Protein AF-A0A6M1DLM1-F1 (afdb_monomer)

Sequence (131 aa):
SYGNVASQSNSQQSSNPKEAALQGLQKMKALMDMGFVQGVLAPQERPDVAALRNLGFSGTDAQVIQQAAKHAMPLLVASCSASSMWVANAATVSPSADTADGRVHFTAANLNCKYHRSIEHPTTSRVLGAM

Nearest PDB structures (foldseek):
  1ynf-assembly1_F  TM=9.915E-01  e=1.809E-10  Escherichia coli
  1ynh-assembly2_C  TM=9.949E-01  e=2.624E-10  Escherichia coli
  1yni-assembly2_C  TM=9.944E-01  e=4.050E-10  Escherichia coli

Secondary structure (DSSP, 8-state):
-TT-HHHHHTTTPPP-HHHHHHHHHHHHHHHHHTT-----PPPPPSS-HHHHHHTT--SSHHHHHHHHHHH-HHHHHHHT--GGG-GGGTEEEE-GGGSTTS--EEEE---TTSHHHHTSHHHHHHHHHT-

Foldseek 3Di:
DPPPPVCVVCPPPDDDPVVVVVVVVVVQVVCVVVVDDDDDDDFDDPLPLVVLVVVPQDDDSVSSLVCCVVPPVVVNVLSGDSVVRPVVQQWDWDALVRDPVSDIDTGGHCVVVGSSCNVRHVVSVVRVVVD

Organism: Escherichia coli (NCBI:txid562)

Solvent-accessible surface area (backbone atoms only — not comparable to full-atom values): 7967 Å² total; per-residue (Å²): 92,95,93,41,64,70,52,57,78,52,56,93,58,89,79,57,72,68,58,56,52,50,56,52,51,51,54,52,49,54,42,42,76,72,70,46,91,79,87,85,81,80,80,74,82,64,63,35,57,68,63,44,38,77,73,70,42,62,83,53,70,69,47,27,52,50,50,28,54,76,76,37,44,72,58,42,56,34,36,48,52,73,63,72,72,55,54,87,60,45,44,52,76,44,55,28,93,80,36,98,85,58,47,73,44,78,47,58,35,56,48,70,95,39,70,55,44,37,68,42,27,71,57,49,43,54,55,64,76,73,109

Radius of gyration: 17.48 Å; Cα contacts (8 Å, |Δi|>4): 119; chains: 1; bounding box: 40×32×47 Å

St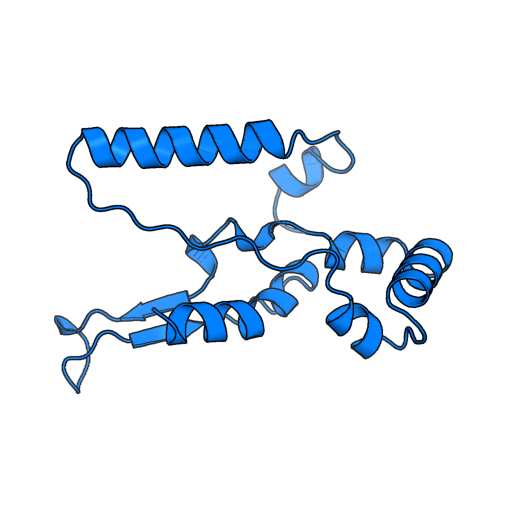ructure (mmCIF, N/CA/C/O backbone):
data_AF-A0A6M1DLM1-F1
#
_entry.id   AF-A0A6M1DLM1-F1
#
loop_
_atom_site.group_PDB
_atom_site.id
_atom_site.type_symbol
_atom_site.label_atom_id
_atom_site.label_alt_id
_atom_site.label_comp_id
_atom_site.label_asym_id
_atom_site.label_entity_id
_atom_site.label_seq_id
_atom_site.pdbx_PDB_ins_code
_atom_site.Cartn_x
_atom_site.Cartn_y
_atom_site.Cartn_z
_atom_site.occupancy
_atom_site.B_iso_or_equiv
_atom_site.auth_seq_id
_atom_site.auth_comp_id
_atom_site.auth_asym_id
_atom_site.auth_atom_id
_atom_site.pdbx_PDB_model_num
ATOM 1 N N . SER A 1 1 ? -2.577 8.255 -11.072 1.00 80.75 1 SER A N 1
ATOM 2 C CA . SER A 1 1 ? -3.945 7.700 -10.985 1.00 80.75 1 SER A CA 1
ATOM 3 C C . SER A 1 1 ? -4.945 8.586 -11.696 1.00 80.75 1 SER A C 1
ATOM 5 O O . SER A 1 1 ? -5.208 9.677 -11.211 1.00 80.75 1 SER A O 1
ATOM 7 N N . TYR A 1 2 ? -5.515 8.146 -12.823 1.00 85.06 2 TYR A N 1
ATOM 8 C CA . TYR A 1 2 ? -6.575 8.920 -13.487 1.00 85.06 2 TYR A CA 1
ATOM 9 C C . TYR A 1 2 ? -7.767 9.146 -12.543 1.00 85.06 2 TYR A C 1
ATOM 11 O O . TYR A 1 2 ? -8.193 8.193 -11.881 1.00 85.06 2 TYR A O 1
ATOM 19 N N . GLY A 1 3 ? -8.248 10.390 -12.463 1.00 91.31 3 GLY A N 1
ATOM 20 C CA . GLY A 1 3 ? -9.288 10.844 -11.527 1.00 91.31 3 GLY A CA 1
ATOM 21 C C . GLY A 1 3 ? -8.761 11.423 -10.205 1.00 91.31 3 GLY A C 1
ATOM 22 O O . GLY A 1 3 ? -9.518 12.052 -9.478 1.00 91.31 3 GLY A O 1
ATOM 23 N N . ASN A 1 4 ? -7.467 11.269 -9.897 1.00 92.38 4 ASN A N 1
ATOM 24 C CA . ASN A 1 4 ? -6.814 11.980 -8.795 1.00 92.38 4 ASN A CA 1
ATOM 25 C C . ASN A 1 4 ? -6.022 13.163 -9.372 1.00 92.38 4 ASN A C 1
ATOM 27 O O . ASN A 1 4 ? -4.926 12.971 -9.906 1.00 92.38 4 ASN A O 1
ATOM 31 N N . VAL A 1 5 ? -6.581 14.369 -9.241 1.00 93.50 5 VAL A N 1
ATOM 32 C CA . VAL A 1 5 ? -6.011 15.616 -9.778 1.00 93.50 5 VAL A CA 1
ATOM 33 C C . VAL A 1 5 ? -4.600 15.863 -9.243 1.00 93.50 5 VAL A C 1
ATOM 35 O O . VAL A 1 5 ? -3.700 16.122 -10.033 1.00 93.50 5 VAL A O 1
ATOM 38 N N . ALA A 1 6 ? -4.366 15.680 -7.938 1.00 92.00 6 ALA A N 1
ATOM 39 C CA . ALA A 1 6 ? -3.044 15.874 -7.339 1.00 92.00 6 ALA A CA 1
ATOM 40 C C . ALA A 1 6 ? -2.004 14.886 -7.893 1.00 92.00 6 ALA A C 1
ATOM 42 O O . ALA A 1 6 ? -0.859 15.254 -8.145 1.00 92.00 6 ALA A O 1
ATOM 43 N N . SER A 1 7 ? -2.394 13.630 -8.133 1.00 92.38 7 SER A N 1
ATOM 44 C CA . SER A 1 7 ? -1.510 12.643 -8.767 1.00 92.38 7 SER A CA 1
ATOM 45 C C . SER A 1 7 ? -1.171 13.008 -10.215 1.00 92.38 7 SER A C 1
ATOM 47 O O . SER A 1 7 ? -0.086 12.659 -10.675 1.00 92.38 7 SER A O 1
ATOM 49 N N . GLN A 1 8 ? -2.090 13.646 -10.941 1.00 91.62 8 GLN A N 1
ATOM 50 C CA . GLN A 1 8 ? -1.871 14.066 -12.326 1.00 91.62 8 GLN A CA 1
ATOM 51 C C . GLN A 1 8 ? -1.012 15.332 -12.395 1.00 91.62 8 GLN A C 1
ATOM 53 O O . GLN A 1 8 ? -0.048 15.362 -13.154 1.00 91.62 8 GLN A O 1
ATOM 58 N N . SER A 1 9 ? -1.309 16.338 -11.569 1.00 92.94 9 SER A N 1
ATOM 59 C CA . SER A 1 9 ? -0.597 17.622 -11.559 1.00 92.94 9 SER A CA 1
ATOM 60 C C . SER A 1 9 ? 0.848 17.510 -11.063 1.00 92.94 9 SER A C 1
ATOM 62 O O . SER A 1 9 ? 1.693 18.310 -11.449 1.00 92.94 9 SER A O 1
ATOM 64 N N . ASN A 1 10 ? 1.141 16.514 -10.222 1.00 94.31 10 ASN A N 1
ATOM 65 C CA . ASN A 1 10 ? 2.486 16.249 -9.703 1.00 94.31 10 ASN A CA 1
ATOM 66 C C . ASN A 1 10 ? 3.205 15.112 -10.448 1.00 94.31 10 ASN A C 1
ATOM 68 O O . ASN A 1 10 ? 4.193 14.569 -9.954 1.00 94.31 10 ASN A O 1
ATOM 72 N N . SER A 1 11 ? 2.710 14.712 -11.625 1.00 91.00 11 SER A N 1
ATOM 73 C CA . SER A 1 11 ? 3.352 13.662 -12.416 1.00 91.00 11 SER A CA 1
ATOM 74 C C . SER A 1 11 ? 4.794 14.044 -12.764 1.00 91.00 11 SER A C 1
ATOM 76 O O . SER A 1 11 ? 5.060 15.181 -13.139 1.00 91.00 11 SER A O 1
ATOM 78 N N . GLN A 1 12 ? 5.716 13.084 -12.634 1.00 91.06 12 GLN A N 1
ATOM 79 C CA . GLN A 1 12 ? 7.151 13.224 -12.933 1.00 91.06 12 GLN A CA 1
ATOM 80 C C . GLN A 1 12 ? 7.922 14.260 -12.097 1.00 91.06 12 GLN A C 1
ATOM 82 O O . GLN A 1 12 ? 9.114 14.450 -12.329 1.00 91.06 12 GLN A O 1
ATOM 87 N N . GLN A 1 13 ? 7.299 14.890 -11.099 1.00 95.62 13 GLN A N 1
ATOM 88 C CA . GLN A 1 13 ? 8.033 15.725 -10.152 1.00 95.62 13 GLN A CA 1
ATOM 89 C C . GL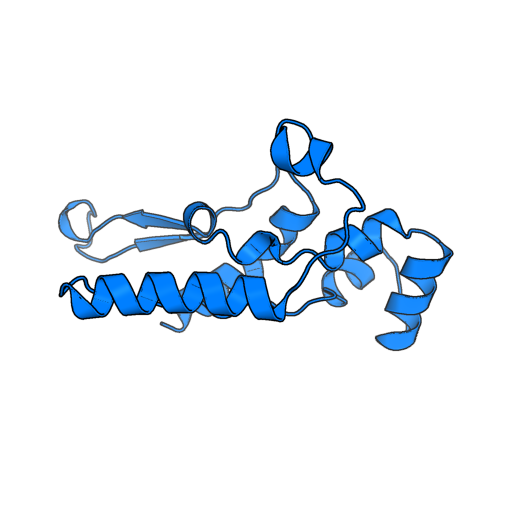N A 1 13 ? 8.901 14.863 -9.225 1.00 95.62 13 GLN A C 1
ATOM 91 O O . GLN A 1 13 ? 8.521 13.755 -8.838 1.00 95.62 13 GLN A O 1
ATOM 96 N N . SER A 1 14 ? 10.068 15.388 -8.849 1.00 96.88 14 SER A N 1
ATOM 97 C CA . SER A 1 14 ? 10.973 14.727 -7.909 1.00 96.88 14 SER A CA 1
ATOM 98 C C . SER A 1 14 ? 10.326 14.586 -6.530 1.00 96.88 14 SER A C 1
ATOM 100 O O . SER A 1 14 ? 9.851 15.559 -5.951 1.00 96.88 14 SER A O 1
ATOM 102 N N . SER A 1 15 ? 10.348 13.374 -5.980 1.00 97.06 15 SER A N 1
ATOM 103 C CA . SER A 1 15 ? 9.900 13.091 -4.612 1.00 97.06 15 SER A CA 1
ATOM 104 C C . SER A 1 15 ? 11.064 13.085 -3.618 1.00 97.06 15 SER A C 1
ATOM 106 O O . SER A 1 15 ? 12.190 12.771 -3.999 1.00 97.06 15 SER A O 1
ATOM 108 N N . ASN A 1 16 ? 10.775 13.287 -2.329 1.00 98.38 16 ASN A N 1
ATOM 109 C CA . ASN A 1 16 ? 11.719 13.073 -1.227 1.00 98.38 16 ASN A CA 1
ATOM 110 C C . ASN A 1 16 ? 11.196 11.974 -0.273 1.00 98.38 16 ASN A C 1
ATOM 112 O O . ASN A 1 16 ? 10.464 12.281 0.672 1.00 98.38 16 ASN A O 1
ATOM 116 N N . PRO A 1 17 ? 11.528 10.684 -0.499 1.00 98.19 17 PRO A N 1
ATOM 117 C CA . PRO A 1 17 ? 10.974 9.577 0.287 1.00 98.19 17 PRO A CA 1
ATOM 118 C C . PRO A 1 17 ? 11.278 9.663 1.787 1.00 98.19 17 PRO A C 1
ATOM 120 O O . PRO A 1 17 ? 10.424 9.337 2.612 1.00 98.19 17 PRO A O 1
ATOM 123 N N . LYS A 1 18 ? 12.479 10.135 2.150 1.00 98.44 18 LYS A N 1
ATOM 124 C CA . LYS A 1 18 ? 12.884 10.293 3.553 1.00 98.44 18 LYS A CA 1
ATOM 125 C C . LYS A 1 18 ? 12.028 11.347 4.249 1.00 98.44 18 LYS A C 1
ATOM 127 O O . LYS A 1 18 ? 11.526 11.104 5.341 1.00 98.44 18 LYS A O 1
ATOM 132 N N . GLU A 1 19 ? 11.858 12.502 3.617 1.00 98.69 19 GLU A N 1
ATOM 133 C CA . GLU A 1 19 ? 11.033 13.580 4.160 1.00 98.69 19 GLU A CA 1
ATOM 134 C C . GLU A 1 19 ? 9.561 13.172 4.264 1.00 98.69 19 GLU A C 1
ATOM 136 O O . GLU A 1 19 ? 8.957 13.383 5.312 1.00 98.69 19 GLU A O 1
ATOM 141 N N . ALA A 1 20 ? 9.010 12.499 3.249 1.00 98.50 20 ALA A N 1
ATOM 142 C CA . ALA A 1 20 ? 7.637 11.995 3.290 1.00 98.50 20 ALA A CA 1
ATOM 143 C C . ALA A 1 20 ? 7.402 11.039 4.478 1.00 98.50 20 ALA A C 1
ATOM 145 O O . ALA A 1 20 ? 6.390 11.145 5.176 1.00 98.50 20 ALA A O 1
ATOM 146 N N . ALA A 1 21 ? 8.353 10.137 4.751 1.00 98.44 21 ALA A N 1
ATOM 147 C CA . ALA A 1 21 ? 8.290 9.250 5.911 1.00 98.44 21 ALA A CA 1
ATOM 148 C C . ALA A 1 21 ? 8.364 10.029 7.236 1.00 98.44 21 ALA A C 1
ATOM 150 O O . ALA A 1 21 ? 7.556 9.790 8.135 1.00 98.44 21 ALA A O 1
ATOM 151 N N . LEU A 1 22 ? 9.289 10.989 7.349 1.00 98.62 22 LEU A N 1
ATOM 152 C CA . LEU A 1 22 ? 9.454 11.807 8.556 1.00 98.62 22 LEU A CA 1
ATOM 153 C C . LEU A 1 22 ? 8.220 12.668 8.850 1.00 98.62 22 LEU A C 1
ATOM 155 O O . LEU A 1 22 ? 7.788 12.716 9.998 1.00 98.62 22 LEU A O 1
ATOM 159 N N . GLN A 1 23 ? 7.608 13.277 7.832 1.00 98.81 23 GLN A N 1
ATOM 160 C CA . GLN A 1 23 ? 6.362 14.037 7.981 1.00 98.81 23 GLN A CA 1
ATOM 161 C C . GLN A 1 23 ? 5.226 13.148 8.518 1.00 98.81 23 GLN A C 1
ATOM 163 O O . GLN A 1 23 ? 4.491 13.537 9.430 1.00 98.81 23 GLN A O 1
ATOM 168 N N . GLY A 1 24 ? 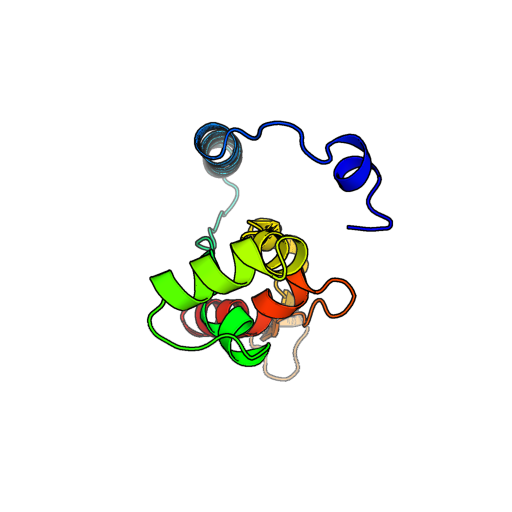5.106 11.920 8.000 1.00 98.50 24 GLY A N 1
ATOM 169 C CA . GLY A 1 24 ? 4.132 10.940 8.482 1.00 98.50 24 GLY A CA 1
ATOM 170 C C . GLY A 1 24 ? 4.362 10.532 9.941 1.00 98.50 24 GLY A C 1
ATOM 171 O O . GLY A 1 24 ? 3.418 10.543 10.736 1.00 98.50 24 GLY A O 1
ATOM 172 N N . LEU A 1 25 ? 5.611 10.222 10.302 1.00 98.56 25 LEU A N 1
ATOM 173 C CA . LEU A 1 25 ? 5.998 9.837 11.663 1.00 98.56 25 LEU A CA 1
ATOM 174 C C . LEU A 1 25 ? 5.812 10.982 12.663 1.00 98.56 25 LEU A C 1
ATOM 176 O O . LEU A 1 25 ? 5.309 10.754 13.762 1.00 98.56 25 LEU A O 1
ATOM 180 N N . GLN A 1 26 ? 6.146 12.215 12.276 1.00 98.75 26 GLN A N 1
ATOM 181 C CA . GLN A 1 26 ? 5.925 13.397 13.107 1.00 98.75 26 GLN A CA 1
ATOM 182 C C . GLN A 1 26 ? 4.437 13.568 13.437 1.00 98.75 26 GLN A C 1
ATOM 184 O O . GLN A 1 26 ? 4.088 13.782 14.596 1.00 98.75 26 GLN A O 1
ATOM 189 N N . LYS A 1 27 ? 3.550 13.398 12.446 1.00 98.75 27 LYS A N 1
ATOM 190 C CA . LYS A 1 27 ? 2.094 13.425 12.662 1.00 98.75 27 LYS A CA 1
ATOM 191 C C . LYS A 1 27 ? 1.639 12.320 13.621 1.00 98.75 27 LYS A C 1
ATOM 193 O O . LYS A 1 27 ? 0.842 12.585 14.515 1.00 98.75 27 LYS A O 1
ATOM 198 N N . MET A 1 28 ? 2.120 11.088 13.436 1.00 98.75 28 MET A N 1
ATOM 199 C CA . MET A 1 28 ? 1.774 9.966 14.322 1.00 98.75 28 MET A CA 1
ATOM 200 C C . MET A 1 28 ? 2.184 10.262 15.767 1.00 98.75 28 MET A C 1
ATOM 202 O O . MET A 1 28 ? 1.363 10.135 16.671 1.00 98.75 28 MET A O 1
ATOM 206 N N . LYS A 1 29 ? 3.422 10.724 15.971 1.00 98.62 29 LYS A N 1
ATOM 207 C CA . LYS A 1 29 ? 3.948 11.059 17.296 1.00 98.62 29 LYS A CA 1
ATOM 208 C C . LYS A 1 29 ? 3.179 12.203 17.954 1.00 98.62 29 LYS A C 1
ATOM 210 O O . LYS A 1 29 ? 2.861 1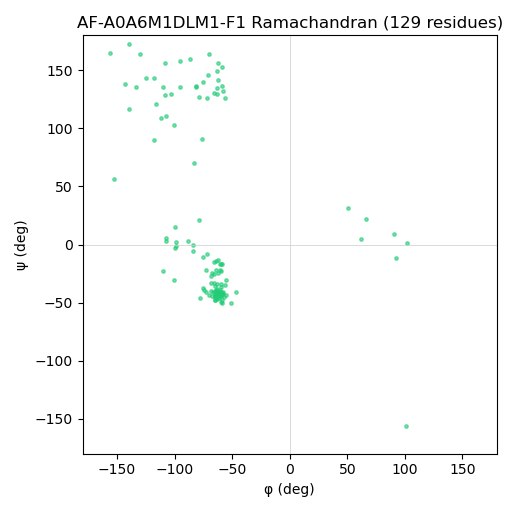2.101 19.130 1.00 98.62 29 LYS A O 1
ATOM 215 N N . ALA A 1 30 ? 2.828 13.245 17.201 1.00 98.81 30 ALA A N 1
ATOM 216 C CA . ALA A 1 30 ? 2.049 14.363 17.727 1.00 98.81 30 ALA A CA 1
ATOM 217 C C . ALA A 1 30 ? 0.675 13.918 18.262 1.00 98.81 30 ALA A C 1
ATOM 219 O O . ALA A 1 30 ? 0.264 14.366 19.327 1.00 98.81 30 ALA A O 1
ATOM 220 N N . LEU A 1 31 ? -0.017 13.006 17.566 1.00 98.75 31 LEU A N 1
ATOM 221 C CA . LEU A 1 31 ? -1.291 12.451 18.042 1.00 98.75 31 LEU A CA 1
ATOM 222 C C . LEU A 1 31 ? -1.107 11.565 19.281 1.00 98.75 31 LEU A C 1
ATOM 224 O O . LEU A 1 31 ? -1.890 11.670 20.223 1.00 98.75 31 LEU A O 1
ATOM 228 N N . MET A 1 32 ? -0.044 10.757 19.315 1.00 98.50 32 MET A N 1
ATOM 229 C CA . MET A 1 32 ? 0.311 9.981 20.510 1.00 98.50 32 MET A CA 1
ATOM 230 C C . MET A 1 32 ? 0.564 10.882 21.721 1.00 98.50 32 MET A C 1
ATOM 232 O O . MET A 1 32 ? 0.094 10.580 22.814 1.00 98.50 32 MET A O 1
ATOM 236 N N . ASP A 1 33 ? 1.253 12.008 21.527 1.00 98.62 33 ASP A N 1
ATOM 237 C CA . ASP A 1 33 ? 1.554 12.972 22.593 1.00 98.62 33 ASP A CA 1
ATOM 238 C C . ASP A 1 33 ? 0.307 13.685 23.126 1.00 98.62 33 ASP A C 1
ATOM 240 O O . ASP A 1 33 ? 0.283 14.116 24.276 1.00 98.62 33 ASP A O 1
ATOM 244 N N . MET A 1 34 ? -0.751 13.763 22.317 1.00 98.56 34 MET A N 1
ATOM 245 C CA . MET A 1 34 ? -2.070 14.256 22.726 1.00 98.56 34 MET A CA 1
ATOM 246 C C . MET A 1 34 ? -2.939 13.172 23.391 1.00 98.56 34 MET A C 1
ATOM 248 O O . MET A 1 34 ? -4.065 13.461 23.788 1.00 98.56 34 MET A O 1
ATOM 252 N N . GLY A 1 35 ? -2.443 11.936 23.515 1.00 98.56 35 GLY A N 1
ATOM 253 C CA . GLY A 1 35 ? -3.152 10.820 24.145 1.00 98.56 35 GLY A CA 1
ATOM 254 C C . GLY A 1 35 ? -4.006 9.970 23.199 1.00 98.56 35 GLY A C 1
ATOM 255 O O . GLY A 1 35 ? -4.756 9.117 23.674 1.00 98.56 35 GLY A O 1
ATOM 256 N N . PHE A 1 36 ? -3.911 10.157 21.877 1.00 98.69 36 PHE A N 1
ATOM 257 C CA . PHE A 1 36 ? -4.601 9.296 20.911 1.00 98.69 36 PHE A CA 1
ATOM 258 C C . PHE A 1 36 ? -3.822 7.995 20.669 1.00 98.69 36 PHE A C 1
ATOM 260 O O . PHE A 1 36 ? -2.602 7.997 20.498 1.00 98.69 36 PHE A O 1
ATOM 267 N N . VAL A 1 37 ? -4.540 6.868 20.634 1.00 98.31 37 VAL A N 1
ATOM 268 C CA . VAL A 1 37 ? -3.949 5.553 20.353 1.00 98.31 37 VAL A CA 1
ATOM 269 C C . VAL A 1 37 ? -3.554 5.467 18.885 1.00 98.31 37 VAL A C 1
ATOM 271 O O . VAL A 1 37 ? -4.387 5.644 17.995 1.00 98.31 37 VAL A O 1
ATOM 274 N N . GLN A 1 38 ? -2.293 5.119 18.639 1.00 98.31 38 GLN A N 1
ATOM 275 C CA . GLN A 1 38 ? -1.713 5.094 17.303 1.00 98.31 38 GLN A CA 1
ATOM 276 C C . GLN A 1 38 ? -1.116 3.729 16.966 1.00 98.31 38 GLN A C 1
ATOM 278 O O . GLN A 1 38 ? -0.513 3.071 17.807 1.00 98.31 38 GLN A O 1
ATOM 283 N N . GLY A 1 39 ? -1.265 3.335 15.702 1.00 95.50 39 GLY A N 1
ATOM 284 C CA . GLY A 1 39 ? -0.655 2.145 15.116 1.00 95.50 39 GLY A CA 1
ATOM 285 C C . GLY A 1 39 ? 0.054 2.481 13.806 1.00 95.50 39 GLY A C 1
ATOM 286 O O . GLY A 1 39 ? -0.174 3.540 13.211 1.00 95.50 39 GLY A O 1
ATOM 287 N N . VAL A 1 40 ? 0.915 1.573 13.350 1.00 96.12 40 VAL A N 1
ATOM 288 C CA . VAL A 1 40 ? 1.680 1.717 12.108 1.00 96.12 40 VAL A CA 1
ATOM 289 C C . VAL A 1 40 ? 1.609 0.430 11.291 1.00 96.12 40 VAL A C 1
ATOM 291 O O . VAL A 1 40 ? 1.766 -0.663 11.827 1.00 96.12 40 VAL A O 1
ATOM 294 N N . LEU A 1 41 ? 1.391 0.567 9.982 1.00 95.62 41 LEU A N 1
ATOM 295 C CA . LEU A 1 41 ? 1.598 -0.507 9.011 1.00 95.62 41 LEU A CA 1
ATOM 296 C C . LEU A 1 41 ? 2.907 -0.239 8.271 1.00 95.62 41 LEU A C 1
ATOM 298 O O . LEU A 1 41 ? 3.128 0.871 7.780 1.00 95.62 41 LEU A O 1
ATOM 302 N N . ALA A 1 42 ? 3.770 -1.251 8.200 1.00 93.31 42 ALA A N 1
ATOM 303 C CA . ALA A 1 42 ? 5.015 -1.162 7.450 1.00 93.31 42 ALA A CA 1
ATOM 304 C C . ALA A 1 42 ? 4.742 -0.966 5.942 1.00 93.31 42 ALA A C 1
ATOM 306 O O . ALA A 1 42 ? 3.731 -1.460 5.428 1.00 93.31 42 ALA A O 1
ATOM 307 N N . PRO A 1 43 ? 5.628 -0.263 5.210 1.00 97.12 43 PRO A N 1
ATOM 308 C CA . PRO A 1 43 ? 5.547 -0.206 3.755 1.00 97.12 43 PRO A CA 1
ATOM 309 C C . PRO A 1 43 ? 5.717 -1.604 3.142 1.00 97.12 43 PRO A C 1
ATOM 311 O O . PRO A 1 43 ? 6.314 -2.496 3.7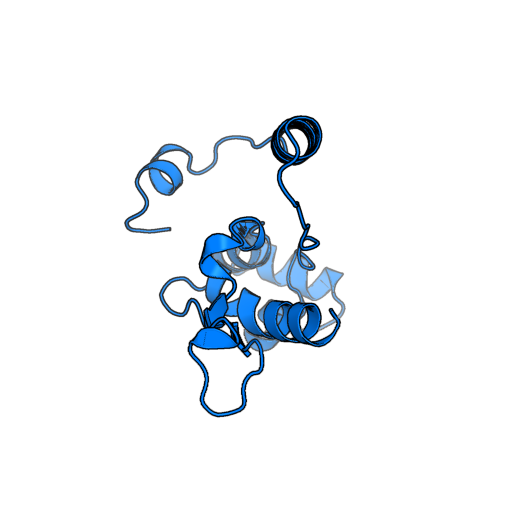42 1.00 97.12 43 PRO A O 1
ATOM 314 N N . GLN A 1 44 ? 5.196 -1.789 1.931 1.00 97.75 44 GLN A N 1
ATOM 315 C CA . GLN A 1 44 ? 5.325 -3.048 1.195 1.00 97.75 44 GLN A CA 1
ATOM 316 C C . GLN A 1 44 ? 6.623 -3.093 0.376 1.00 97.75 44 GLN A C 1
ATOM 318 O O . GLN A 1 44 ? 7.188 -2.052 0.041 1.00 97.75 44 GLN A O 1
ATOM 323 N N . GLU A 1 45 ? 7.066 -4.299 0.016 1.00 98.00 45 GLU A N 1
ATOM 324 C CA . GLU A 1 45 ? 8.208 -4.520 -0.878 1.00 98.00 45 GLU A CA 1
ATOM 325 C C . GLU A 1 45 ? 8.007 -3.806 -2.220 1.00 98.00 45 GLU A C 1
ATOM 327 O O . GLU A 1 45 ? 6.991 -3.997 -2.890 1.00 98.00 45 GLU A O 1
ATOM 332 N N . ARG A 1 46 ? 8.973 -2.974 -2.617 1.00 98.12 46 ARG A N 1
ATOM 333 C CA . ARG A 1 46 ? 8.992 -2.277 -3.908 1.00 98.12 46 ARG A CA 1
ATOM 334 C C . ARG A 1 46 ? 10.438 -2.214 -4.431 1.00 98.12 46 ARG A C 1
ATOM 336 O O . ARG A 1 46 ? 11.320 -1.896 -3.632 1.00 98.12 46 ARG A O 1
ATOM 343 N N . PRO A 1 47 ? 10.700 -2.431 -5.737 1.00 98.19 47 PRO A N 1
ATOM 344 C CA . PRO A 1 47 ? 9.755 -2.830 -6.790 1.00 98.19 47 PRO A CA 1
ATOM 345 C C . PRO A 1 47 ? 9.113 -4.198 -6.519 1.00 98.19 47 PRO A C 1
ATOM 347 O O . PRO A 1 47 ? 9.791 -5.099 -6.046 1.00 98.19 47 PRO A O 1
ATOM 350 N N . ASP A 1 48 ? 7.828 -4.367 -6.833 1.00 98.44 48 ASP A N 1
ATOM 351 C CA . ASP A 1 48 ? 7.155 -5.669 -6.726 1.00 98.44 48 ASP A CA 1
ATOM 352 C C . ASP A 1 48 ? 7.571 -6.574 -7.899 1.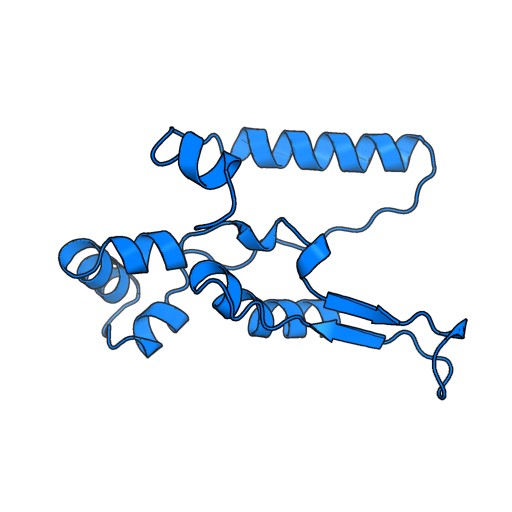00 98.44 48 ASP A C 1
ATOM 354 O O . ASP A 1 48 ? 6.988 -6.546 -8.993 1.00 98.44 48 ASP A O 1
ATOM 358 N N . VAL A 1 49 ? 8.642 -7.343 -7.685 1.00 98.25 49 VAL A N 1
ATOM 359 C CA . VAL A 1 49 ? 9.214 -8.238 -8.701 1.00 98.25 49 VAL A CA 1
ATOM 360 C C . VAL A 1 49 ? 8.273 -9.406 -8.997 1.00 98.25 49 VAL A C 1
ATOM 362 O O . VAL A 1 49 ? 8.184 -9.845 -10.144 1.00 98.25 49 VAL A O 1
ATOM 365 N N . ALA A 1 50 ? 7.520 -9.884 -8.003 1.00 97.88 50 ALA A N 1
ATOM 366 C CA . ALA A 1 50 ? 6.547 -10.956 -8.192 1.00 97.88 50 ALA A CA 1
ATOM 367 C C . ALA A 1 50 ? 5.418 -10.529 -9.145 1.00 97.88 50 ALA A C 1
ATOM 369 O O . ALA A 1 50 ? 5.068 -11.276 -10.062 1.00 97.88 50 ALA A O 1
ATOM 370 N N . ALA A 1 51 ? 4.906 -9.302 -9.005 1.00 97.69 51 ALA A N 1
ATOM 371 C CA . ALA A 1 51 ? 3.925 -8.742 -9.931 1.00 97.69 51 ALA A CA 1
ATOM 372 C C . ALA A 1 51 ? 4.477 -8.630 -11.362 1.00 97.69 51 ALA A C 1
ATOM 374 O O . ALA A 1 51 ? 3.780 -8.967 -12.319 1.00 97.69 51 ALA A O 1
ATOM 375 N N . LEU A 1 52 ? 5.742 -8.224 -11.526 1.00 98.50 52 LEU A N 1
ATOM 376 C CA . LEU A 1 52 ? 6.392 -8.199 -12.843 1.00 98.50 52 LEU A CA 1
ATOM 377 C C . LEU A 1 52 ? 6.529 -9.609 -13.441 1.00 98.50 52 LEU A C 1
ATOM 379 O O . LEU A 1 52 ? 6.285 -9.796 -14.632 1.00 98.50 52 LEU A O 1
ATOM 383 N N . ARG A 1 53 ? 6.845 -10.623 -12.631 1.00 98.50 53 ARG A N 1
ATOM 384 C CA . ARG A 1 53 ? 6.886 -12.017 -13.104 1.00 98.50 53 ARG A CA 1
ATOM 385 C C . ARG A 1 53 ? 5.531 -12.499 -13.612 1.00 98.50 53 ARG A C 1
ATOM 387 O O . ARG A 1 53 ? 5.466 -13.114 -14.672 1.00 98.50 53 ARG A O 1
ATOM 394 N N . ASN A 1 54 ? 4.449 -12.139 -12.923 1.00 97.38 54 ASN A N 1
ATOM 395 C CA . ASN A 1 54 ? 3.083 -12.454 -13.359 1.00 97.38 54 ASN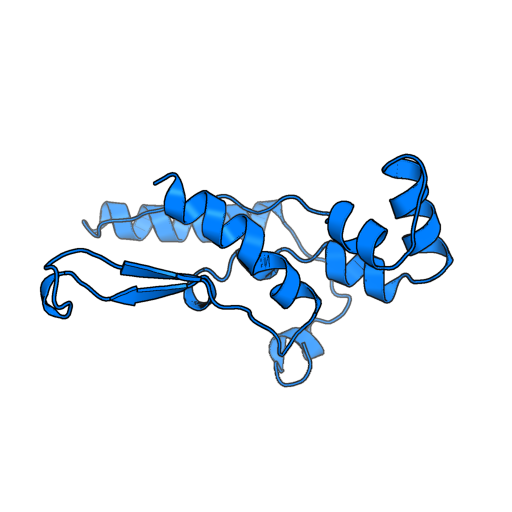 A CA 1
ATOM 396 C C . ASN A 1 54 ? 2.700 -11.781 -14.690 1.00 97.38 54 ASN A C 1
ATOM 398 O O . ASN A 1 54 ? 1.804 -12.256 -15.382 1.00 97.38 54 ASN A O 1
ATOM 402 N N . LEU A 1 55 ? 3.387 -10.699 -15.065 1.00 97.44 55 LEU A N 1
ATOM 403 C CA . LEU A 1 55 ? 3.233 -10.015 -16.352 1.00 97.44 55 LEU A CA 1
ATOM 404 C C . LEU A 1 55 ? 4.132 -10.589 -17.465 1.00 97.44 55 LEU A C 1
ATOM 406 O O . LEU A 1 55 ? 4.124 -10.068 -18.578 1.00 97.44 55 LEU A O 1
ATOM 410 N N . GLY A 1 56 ? 4.895 -11.651 -17.186 1.00 98.12 56 GLY A N 1
ATOM 411 C CA . GLY A 1 56 ? 5.691 -12.383 -18.177 1.00 98.12 56 GLY A CA 1
ATOM 412 C C . GLY A 1 56 ? 7.191 -12.073 -18.184 1.00 98.12 56 GLY A C 1
ATOM 413 O O . GLY A 1 56 ? 7.919 -12.654 -18.988 1.00 98.12 56 GLY A O 1
ATOM 414 N N . PHE A 1 57 ? 7.688 -11.207 -17.295 1.00 98.44 57 PHE A N 1
ATOM 415 C CA . PHE A 1 57 ? 9.132 -10.995 -17.132 1.00 98.44 57 PHE A CA 1
ATOM 416 C C . PHE A 1 57 ? 9.771 -12.166 -16.366 1.00 98.44 57 PHE A C 1
ATOM 418 O O . PHE A 1 57 ? 9.211 -12.666 -15.394 1.00 98.44 57 PHE A O 1
ATOM 425 N N . SER A 1 58 ? 10.963 -12.615 -16.762 1.00 98.31 58 SER A N 1
ATOM 426 C CA . SER A 1 58 ? 11.600 -13.800 -16.161 1.00 98.31 58 SER A CA 1
ATOM 427 C C . SER A 1 58 ? 13.109 -13.627 -15.942 1.00 98.31 58 SER A C 1
ATOM 429 O O . SER A 1 58 ? 13.692 -12.619 -16.341 1.00 98.31 58 SER A O 1
ATOM 431 N N . GLY A 1 59 ? 13.742 -14.593 -15.265 1.00 98.25 59 GLY A N 1
ATOM 432 C CA . GLY A 1 59 ? 15.159 -14.544 -14.875 1.00 98.25 59 GLY A CA 1
ATOM 433 C C . GLY A 1 59 ? 15.372 -14.167 -13.406 1.00 98.25 59 GLY A C 1
ATOM 434 O O . GLY A 1 59 ? 14.487 -14.371 -12.575 1.00 98.25 59 GLY A O 1
ATOM 435 N N . THR A 1 60 ? 16.540 -13.633 -13.059 1.00 98.62 60 THR A N 1
ATOM 436 C CA . THR A 1 60 ? 16.818 -13.077 -11.722 1.00 98.62 60 THR A CA 1
ATOM 437 C C . THR A 1 60 ? 16.036 -11.782 -11.491 1.00 98.62 60 THR A C 1
ATOM 439 O O . THR A 1 60 ? 15.558 -11.168 -12.443 1.00 98.62 60 THR A O 1
ATOM 442 N N . ASP A 1 61 ? 15.911 -11.328 -10.245 1.00 98.56 61 ASP A N 1
ATOM 443 C CA . ASP A 1 61 ? 15.178 -10.088 -9.940 1.00 98.56 61 ASP A CA 1
ATOM 444 C C . ASP A 1 61 ? 15.756 -8.879 -10.687 1.00 98.56 61 ASP A C 1
ATOM 446 O O . ASP A 1 61 ? 15.019 -8.089 -11.275 1.00 98.56 61 ASP A O 1
ATOM 450 N N . ALA A 1 62 ? 17.087 -8.796 -10.772 1.00 98.56 62 ALA A N 1
ATOM 451 C CA . ALA A 1 62 ? 17.772 -7.775 -11.558 1.00 98.56 62 ALA A CA 1
ATOM 452 C C . ALA A 1 62 ? 17.416 -7.854 -13.054 1.00 98.56 62 ALA A C 1
ATOM 454 O O . ALA A 1 62 ? 17.159 -6.824 -13.677 1.00 98.56 62 ALA A O 1
ATOM 455 N N . GLN A 1 63 ? 17.353 -9.061 -13.628 1.00 98.69 63 GLN A N 1
ATOM 456 C CA . GLN A 1 63 ? 16.966 -9.260 -15.028 1.00 98.69 63 GLN A CA 1
ATOM 457 C C . GLN A 1 63 ? 15.499 -8.895 -15.272 1.00 98.69 63 GLN A C 1
ATOM 459 O O . GLN A 1 63 ? 15.200 -8.265 -16.286 1.00 98.69 63 GLN A O 1
ATOM 464 N N . VAL A 1 64 ? 14.598 -9.248 -14.351 1.00 98.81 64 VAL A N 1
ATOM 465 C CA . VAL A 1 64 ? 13.175 -8.880 -14.413 1.00 98.81 64 VAL A CA 1
ATOM 466 C C . VAL A 1 64 ? 13.019 -7.360 -14.418 1.00 98.81 64 VAL A C 1
ATOM 468 O O . VAL A 1 64 ? 12.354 -6.812 -15.299 1.00 98.81 64 VAL A O 1
ATOM 471 N N . ILE A 1 65 ? 13.686 -6.666 -13.492 1.00 98.62 65 ILE A N 1
ATOM 472 C CA . ILE A 1 65 ? 13.656 -5.200 -13.405 1.00 98.62 65 ILE A CA 1
ATOM 473 C C . ILE A 1 65 ? 14.249 -4.569 -14.671 1.00 98.62 65 ILE A C 1
ATOM 47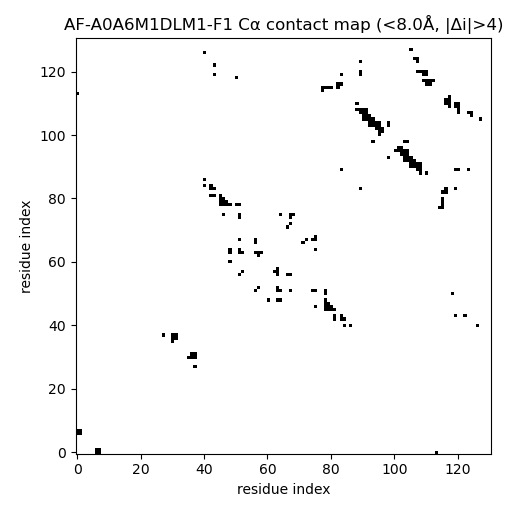5 O O . ILE A 1 65 ? 13.654 -3.648 -15.231 1.00 98.62 65 ILE A O 1
ATOM 479 N N . GLN A 1 66 ? 15.387 -5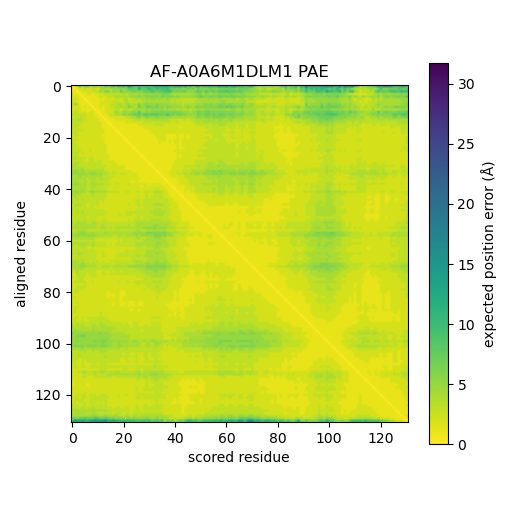.072 -15.158 1.00 98.69 66 GLN A N 1
ATOM 480 C CA . GLN A 1 66 ? 16.044 -4.554 -16.360 1.00 98.69 66 GLN A CA 1
ATOM 481 C C . GLN A 1 66 ? 15.166 -4.711 -17.608 1.00 98.69 66 GLN A C 1
ATOM 483 O O . GLN A 1 66 ? 15.056 -3.782 -18.412 1.00 98.69 66 GLN A O 1
ATOM 488 N N . GLN A 1 67 ? 14.523 -5.869 -17.773 1.00 98.69 67 GLN A N 1
ATOM 489 C CA . GLN A 1 67 ? 13.605 -6.113 -18.884 1.00 98.69 67 GLN A CA 1
ATOM 490 C C . GLN A 1 67 ? 12.384 -5.194 -18.800 1.00 98.69 67 GLN A C 1
ATOM 492 O O . GLN A 1 67 ? 12.033 -4.568 -19.801 1.00 98.69 67 GLN A O 1
ATOM 497 N N . ALA A 1 68 ? 11.777 -5.052 -17.617 1.00 98.50 68 ALA A N 1
ATOM 498 C CA . ALA A 1 68 ? 10.647 -4.151 -17.415 1.00 98.50 68 ALA A CA 1
ATOM 499 C C . ALA A 1 68 ? 11.034 -2.691 -17.700 1.00 98.50 68 ALA A C 1
ATOM 501 O O . ALA A 1 68 ? 10.305 -1.995 -18.402 1.00 98.50 68 ALA A O 1
ATOM 502 N N . ALA A 1 69 ? 12.211 -2.243 -17.254 1.00 98.38 69 ALA A N 1
ATOM 503 C CA . ALA A 1 69 ? 12.724 -0.906 -17.552 1.00 98.38 69 ALA A CA 1
ATOM 504 C C . ALA A 1 69 ? 12.894 -0.674 -19.062 1.00 98.38 69 ALA A C 1
ATOM 506 O O . ALA A 1 69 ? 12.516 0.379 -19.574 1.00 98.38 69 ALA A O 1
ATOM 507 N N . LYS A 1 70 ? 13.443 -1.659 -19.785 1.00 98.44 70 LYS A N 1
ATOM 508 C CA . LYS A 1 70 ? 13.724 -1.547 -21.224 1.00 98.44 70 LYS A CA 1
ATOM 509 C C . LYS A 1 70 ? 12.466 -1.630 -22.090 1.00 98.44 70 LYS A C 1
ATOM 511 O O . LYS A 1 70 ? 12.379 -0.933 -23.097 1.00 98.44 70 LYS A O 1
ATOM 516 N N . HIS A 1 71 ? 11.527 -2.502 -21.733 1.00 98.06 71 HIS A N 1
ATOM 517 C CA . HIS A 1 71 ? 10.420 -2.888 -22.613 1.00 98.06 71 HIS A CA 1
ATOM 518 C C . HIS A 1 71 ? 9.052 -2.372 -22.158 1.00 98.06 71 HIS A C 1
ATOM 520 O O . HIS A 1 71 ? 8.154 -2.240 -22.985 1.00 98.06 71 HIS A O 1
ATOM 526 N N . ALA A 1 72 ? 8.877 -2.063 -20.872 1.00 97.69 72 ALA A N 1
ATOM 527 C CA . ALA A 1 72 ? 7.593 -1.643 -20.316 1.00 97.69 72 ALA A CA 1
ATOM 528 C C . ALA A 1 72 ? 7.762 -0.734 -19.087 1.00 97.69 72 ALA A C 1
ATOM 530 O O . ALA A 1 72 ? 7.218 -1.005 -18.015 1.00 97.69 72 ALA A O 1
ATOM 531 N N . MET A 1 73 ? 8.494 0.374 -19.246 1.00 97.31 73 MET A N 1
ATOM 532 C CA . MET A 1 73 ? 8.753 1.336 -18.165 1.00 97.31 73 MET A CA 1
ATOM 533 C C . MET A 1 73 ? 7.493 1.734 -17.361 1.00 97.31 73 MET A C 1
ATOM 535 O O . MET A 1 73 ? 7.578 1.778 -16.133 1.00 97.31 73 MET A O 1
ATOM 539 N N . PRO A 1 74 ? 6.304 1.958 -17.970 1.00 96.69 74 PRO A N 1
ATOM 540 C CA . PRO A 1 74 ? 5.092 2.254 -17.200 1.00 96.69 74 PRO A CA 1
ATOM 541 C C . PRO A 1 74 ? 4.688 1.152 -16.207 1.00 96.69 74 PRO A C 1
ATOM 543 O O . PRO A 1 74 ? 4.184 1.468 -15.129 1.00 96.69 74 PRO A O 1
ATOM 546 N N . LEU A 1 75 ? 4.924 -0.124 -16.538 1.00 97.69 75 LEU A N 1
ATOM 547 C CA . LEU A 1 75 ? 4.649 -1.252 -15.641 1.00 97.69 75 LEU A CA 1
ATOM 548 C C . LEU A 1 75 ? 5.660 -1.301 -14.497 1.00 97.69 75 LEU A C 1
ATOM 550 O O . LEU A 1 75 ? 5.256 -1.482 -13.352 1.00 97.69 75 LEU A O 1
ATOM 554 N N . LEU A 1 76 ? 6.945 -1.054 -14.779 1.00 98.44 76 LEU A N 1
ATOM 555 C CA . LEU A 1 76 ? 7.963 -0.953 -13.731 1.00 98.44 76 LEU A CA 1
ATOM 556 C C . LEU A 1 76 ? 7.622 0.162 -12.735 1.00 98.44 76 LEU A C 1
ATOM 558 O O . LEU A 1 76 ? 7.575 -0.083 -11.534 1.00 98.44 76 LEU A O 1
ATOM 562 N N . VAL A 1 77 ? 7.325 1.370 -13.223 1.00 97.06 77 VAL A N 1
ATOM 563 C CA . VAL A 1 77 ? 6.972 2.510 -12.359 1.00 97.06 77 VAL A CA 1
ATOM 564 C C . VAL A 1 77 ? 5.722 2.209 -11.527 1.00 97.06 77 VAL A C 1
ATOM 566 O O . VAL A 1 77 ? 5.678 2.544 -10.342 1.00 97.06 77 VAL A O 1
ATOM 569 N N . ALA A 1 78 ? 4.722 1.537 -12.107 1.00 97.69 78 ALA A N 1
ATOM 570 C CA . ALA A 1 78 ? 3.540 1.106 -11.369 1.00 97.69 78 ALA A CA 1
ATOM 571 C C . ALA A 1 78 ? 3.877 0.099 -10.252 1.00 97.69 78 ALA A C 1
ATOM 573 O O . ALA A 1 78 ? 3.363 0.246 -9.142 1.00 97.69 78 ALA A O 1
ATOM 574 N N . SER A 1 79 ? 4.784 -0.849 -10.501 1.00 98.25 79 SER A N 1
ATOM 575 C CA . SER A 1 79 ? 5.277 -1.811 -9.502 1.00 98.25 79 SER A CA 1
ATOM 576 C C . SER A 1 79 ? 6.203 -1.197 -8.441 1.00 98.25 79 SER A C 1
ATOM 578 O O . SER A 1 79 ? 6.523 -1.863 -7.461 1.00 98.25 79 SER A O 1
ATOM 580 N N . CYS A 1 80 ? 6.621 0.064 -8.589 1.00 98.25 80 CYS A N 1
ATOM 581 C CA . CYS A 1 80 ? 7.453 0.791 -7.619 1.00 98.25 80 CYS A CA 1
ATOM 582 C C . CYS A 1 80 ? 6.655 1.733 -6.701 1.00 98.25 80 CYS A C 1
ATOM 584 O O . CYS A 1 80 ? 7.235 2.415 -5.857 1.00 98.25 80 CYS A O 1
ATOM 586 N N . SER A 1 81 ? 5.334 1.828 -6.867 1.00 98.19 81 SER A N 1
ATOM 587 C CA . SER A 1 81 ? 4.520 2.811 -6.149 1.00 98.19 81 SER A CA 1
ATOM 588 C C . SER A 1 81 ? 4.480 2.564 -4.632 1.00 98.19 81 SER A C 1
ATOM 590 O O . SER A 1 81 ? 4.100 1.483 -4.187 1.00 98.19 81 SER A O 1
ATOM 592 N N . ALA A 1 82 ? 4.736 3.608 -3.835 1.00 98.31 82 ALA A N 1
ATOM 593 C CA . ALA A 1 82 ? 4.552 3.617 -2.375 1.00 98.31 82 ALA A CA 1
ATOM 594 C C . ALA A 1 82 ? 3.080 3.805 -1.931 1.00 98.31 82 ALA A C 1
ATOM 596 O O . ALA A 1 82 ? 2.806 4.224 -0.810 1.00 98.31 82 ALA A O 1
ATOM 597 N N . SER A 1 83 ? 2.114 3.521 -2.809 1.00 98.19 83 SER A N 1
ATOM 598 C CA . SER A 1 83 ? 0.683 3.790 -2.593 1.00 98.19 83 SER A CA 1
ATOM 599 C C . SER A 1 83 ? 0.057 3.073 -1.393 1.00 98.19 83 SER A C 1
ATOM 601 O O . SER A 1 83 ? -0.912 3.580 -0.823 1.00 98.19 83 SER A O 1
ATOM 603 N N . SER A 1 84 ? 0.663 1.979 -0.927 1.00 98.12 84 SER A N 1
ATOM 604 C CA . SER A 1 84 ? 0.251 1.286 0.297 1.00 98.12 84 SER A CA 1
ATOM 605 C C . SER A 1 84 ? 0.370 2.146 1.563 1.00 98.12 84 SER A C 1
ATOM 607 O O . SER A 1 84 ? -0.195 1.790 2.593 1.00 98.12 84 SER A O 1
ATOM 609 N N . MET A 1 85 ? 1.070 3.290 1.512 1.00 98.19 85 MET A N 1
ATOM 610 C CA . MET A 1 85 ? 1.113 4.247 2.625 1.00 98.19 85 MET A CA 1
ATOM 611 C C . MET A 1 85 ? -0.268 4.834 2.966 1.00 98.19 85 MET A C 1
ATOM 613 O O . MET A 1 85 ? -0.500 5.269 4.095 1.00 98.19 85 MET A O 1
ATOM 617 N N . TRP A 1 86 ? -1.201 4.856 2.007 1.00 98.31 86 TRP A N 1
ATOM 618 C CA . TRP A 1 86 ? -2.573 5.321 2.220 1.00 98.31 86 TRP A CA 1
ATOM 619 C C . TRP A 1 86 ? -3.434 4.203 2.811 1.00 98.31 86 TRP A C 1
ATOM 621 O O . TRP A 1 86 ? -4.338 3.663 2.168 1.00 98.31 86 TRP A O 1
ATOM 631 N N . VAL A 1 87 ? -3.151 3.882 4.077 1.00 97.88 87 VAL A N 1
ATOM 632 C CA . VAL A 1 87 ? -3.767 2.770 4.823 1.00 97.88 87 VAL A CA 1
ATOM 633 C C . VAL A 1 87 ? -5.274 2.920 5.044 1.00 97.88 87 VAL A C 1
ATOM 635 O O . VAL A 1 87 ? -5.950 1.935 5.310 1.00 97.88 87 VAL A O 1
ATOM 638 N N . ALA A 1 88 ? -5.833 4.116 4.833 1.00 98.12 88 ALA A N 1
ATOM 639 C CA . ALA A 1 88 ? -7.282 4.336 4.791 1.00 98.12 88 ALA A CA 1
ATOM 640 C C . ALA A 1 88 ? -7.988 3.508 3.699 1.00 98.12 88 ALA A C 1
ATOM 642 O O . ALA A 1 88 ? -9.203 3.351 3.721 1.00 98.12 88 ALA A O 1
ATOM 643 N N . ASN A 1 89 ? -7.237 2.991 2.726 1.00 98.38 89 ASN A N 1
ATOM 644 C CA . ASN A 1 89 ? -7.751 2.102 1.693 1.00 98.38 89 ASN A CA 1
ATOM 645 C C . ASN A 1 89 ? -7.293 0.647 1.879 1.00 98.38 89 ASN A C 1
ATOM 647 O O . ASN A 1 89 ? -7.573 -0.168 1.011 1.00 98.38 89 ASN A O 1
ATOM 651 N N . ALA A 1 90 ? -6.557 0.317 2.944 1.00 98.19 90 ALA A N 1
ATOM 652 C CA . ALA A 1 90 ? -5.994 -1.020 3.120 1.00 98.19 90 ALA A CA 1
ATOM 653 C C . ALA A 1 90 ? -7.089 -2.071 3.350 1.00 98.19 90 ALA A C 1
ATOM 655 O O . ALA A 1 90 ? -7.056 -3.151 2.759 1.00 98.19 90 ALA A O 1
ATOM 656 N N . ALA A 1 91 ? -8.066 -1.744 4.194 1.00 98.38 91 ALA A N 1
ATOM 657 C CA . ALA A 1 91 ? -9.142 -2.643 4.573 1.00 98.38 91 ALA A CA 1
ATOM 658 C C . ALA A 1 91 ? -10.378 -1.872 5.043 1.00 98.38 91 ALA A C 1
ATOM 660 O O . ALA A 1 91 ? -10.304 -0.693 5.393 1.00 98.38 91 ALA A O 1
ATOM 661 N N . THR A 1 92 ? -11.500 -2.578 5.101 1.00 98.62 92 THR A N 1
ATOM 662 C CA . THR A 1 92 ? -12.665 -2.188 5.897 1.00 98.62 92 THR A CA 1
ATOM 663 C C . THR A 1 92 ? -12.591 -2.901 7.243 1.00 98.62 92 THR A C 1
ATOM 665 O O . THR A 1 92 ? -12.284 -4.094 7.291 1.00 98.62 92 THR A O 1
ATOM 668 N N . VAL A 1 93 ? -12.855 -2.166 8.324 1.00 98.19 93 VAL A N 1
ATOM 669 C CA . VAL A 1 93 ? -12.859 -2.689 9.695 1.00 98.19 93 VAL A CA 1
ATOM 670 C C . VAL A 1 93 ? -14.297 -2.759 10.189 1.00 98.19 93 VAL A C 1
ATOM 672 O O . VAL A 1 93 ? -15.011 -1.759 10.121 1.00 98.19 93 VAL A O 1
ATOM 675 N N . SER A 1 94 ? -14.699 -3.916 10.706 1.00 98.38 94 SER A N 1
ATOM 676 C CA . SER A 1 94 ? -15.955 -4.094 11.435 1.00 98.38 94 SER A CA 1
ATOM 677 C C . SER A 1 94 ? -15.631 -4.269 12.920 1.00 98.38 94 SER A C 1
ATOM 679 O O . SER A 1 94 ? -15.016 -5.278 13.283 1.00 98.38 94 SER A O 1
ATOM 681 N N . PRO A 1 95 ? -15.972 -3.291 13.779 1.00 98.38 95 PRO A N 1
ATOM 682 C CA . PRO A 1 95 ? -15.798 -3.407 15.222 1.00 98.38 95 PRO A CA 1
ATOM 683 C C . PRO A 1 95 ? -16.575 -4.594 15.795 1.00 98.38 95 PRO A C 1
ATOM 685 O O . PRO A 1 95 ? -17.634 -4.952 15.286 1.00 98.38 95 PRO A O 1
ATOM 688 N N . SER A 1 96 ? -16.098 -5.155 16.908 1.00 98.44 96 SER A N 1
ATOM 689 C CA . SER A 1 96 ? -16.755 -6.291 17.570 1.00 98.44 96 SER A CA 1
ATOM 690 C C . SER A 1 96 ? -18.212 -6.019 17.937 1.00 98.44 96 SER A C 1
ATOM 692 O O . SER A 1 96 ? -19.041 -6.916 17.817 1.00 98.44 96 SER A O 1
ATOM 694 N N . ALA A 1 97 ? -18.532 -4.779 18.319 1.00 98.56 97 ALA A N 1
ATOM 695 C CA . ALA A 1 97 ? -19.890 -4.341 18.639 1.00 98.56 97 ALA A CA 1
ATOM 696 C C . ALA A 1 97 ? -20.886 -4.497 17.471 1.00 98.56 97 ALA A C 1
ATOM 698 O O . ALA A 1 97 ? -22.082 -4.620 17.719 1.00 98.56 97 ALA A O 1
ATOM 699 N N . ASP A 1 98 ? -20.395 -4.544 16.229 1.00 98.44 98 ASP A N 1
ATOM 700 C CA . ASP A 1 98 ? -21.214 -4.564 15.012 1.00 98.44 98 ASP A CA 1
ATOM 701 C C . ASP A 1 98 ? -21.225 -5.944 14.322 1.00 98.44 98 ASP A C 1
ATOM 703 O O . ASP A 1 98 ? -21.750 -6.095 13.218 1.00 98.44 98 ASP A O 1
ATOM 707 N N . THR A 1 99 ? -20.613 -6.963 14.933 1.00 98.69 99 THR A N 1
ATOM 708 C CA . THR A 1 99 ? -20.365 -8.272 14.300 1.00 98.69 99 THR A CA 1
ATOM 709 C C . THR A 1 99 ? -21.080 -9.394 15.042 1.00 98.69 99 THR A C 1
ATOM 711 O O . THR A 1 99 ? -21.163 -9.400 16.268 1.00 98.69 99 THR A O 1
ATOM 714 N N . ALA A 1 100 ? -21.590 -10.378 14.298 1.00 98.44 100 ALA A N 1
ATOM 715 C CA . ALA A 1 100 ? -22.404 -11.454 14.866 1.00 98.44 100 ALA A CA 1
ATOM 716 C C . ALA A 1 100 ? -21.635 -12.384 15.827 1.00 98.44 100 ALA A C 1
ATOM 718 O O . ALA A 1 100 ? -22.245 -12.996 16.699 1.00 98.44 100 ALA A O 1
ATOM 719 N N . ASP A 1 101 ? -20.314 -12.501 15.676 1.00 98.38 101 ASP A N 1
ATOM 720 C CA . ASP A 1 101 ? -19.445 -13.333 16.518 1.00 98.38 101 ASP A CA 1
ATOM 721 C C . ASP A 1 101 ? -18.710 -12.539 17.612 1.00 98.38 101 ASP A C 1
ATOM 723 O O . ASP A 1 101 ? -17.910 -13.114 18.355 1.00 98.38 101 ASP A O 1
ATOM 727 N N . GLY A 1 102 ? -18.967 -11.229 17.717 1.00 98.19 102 GLY A N 1
ATOM 728 C CA . GLY A 1 102 ? -18.342 -10.349 18.701 1.00 98.19 102 GLY A CA 1
ATOM 729 C C . GLY A 1 102 ? -16.836 -10.148 18.501 1.00 98.19 102 GLY A C 1
ATOM 730 O O . GLY A 1 102 ? -16.140 -9.805 19.461 1.00 98.19 102 GLY A O 1
ATOM 731 N N . ARG A 1 103 ? -16.302 -10.372 17.292 1.00 97.88 103 ARG A N 1
ATOM 732 C CA . ARG A 1 103 ? -14.871 -10.212 16.971 1.00 97.88 103 ARG A CA 1
ATOM 733 C C . ARG A 1 103 ? -14.629 -8.988 16.096 1.00 97.88 103 ARG A C 1
ATOM 735 O O . ARG A 1 103 ? -15.500 -8.541 15.372 1.00 97.88 103 ARG A O 1
ATOM 742 N N . VAL A 1 104 ? -13.417 -8.441 16.123 1.00 98.06 104 VAL A N 1
ATOM 743 C CA . VAL A 1 104 ? -13.034 -7.419 15.138 1.00 98.06 104 VAL A CA 1
ATOM 744 C C . VAL A 1 104 ? -12.692 -8.116 13.824 1.00 98.06 104 VAL A C 1
ATOM 746 O O . VAL A 1 104 ? -11.852 -9.015 13.811 1.00 98.06 104 VAL A O 1
ATOM 749 N N . HIS A 1 105 ? -13.312 -7.690 12.723 1.00 98.00 105 HIS A N 1
ATOM 750 C CA . HIS A 1 105 ? -13.025 -8.222 11.388 1.00 98.00 105 HIS A CA 1
ATOM 751 C C . HIS A 1 105 ? -12.315 -7.184 10.526 1.00 98.00 105 HIS A C 1
ATOM 753 O O . HIS A 1 105 ? -12.722 -6.024 10.462 1.00 98.00 105 HIS A O 1
ATOM 759 N N . PHE A 1 106 ? -11.281 -7.627 9.813 1.00 97.88 106 PHE A N 1
ATOM 760 C CA . PHE A 1 106 ? -10.572 -6.840 8.809 1.00 97.88 106 PHE A CA 1
ATOM 761 C C . PHE A 1 106 ? -10.762 -7.486 7.438 1.00 97.88 106 PHE A C 1
ATOM 763 O O . PHE A 1 106 ? -10.366 -8.630 7.227 1.00 97.88 106 PHE A O 1
ATOM 770 N N . THR A 1 107 ? -11.330 -6.746 6.486 1.00 98.00 107 THR A N 1
ATOM 771 C CA . THR A 1 107 ? -11.478 -7.201 5.095 1.00 98.00 107 THR A CA 1
ATOM 772 C C . THR A 1 107 ? -10.588 -6.364 4.188 1.00 98.00 107 THR A C 1
ATOM 774 O O . THR A 1 107 ? -10.871 -5.187 3.966 1.00 98.00 107 THR A O 1
ATOM 777 N N . ALA A 1 108 ? -9.504 -6.949 3.669 1.00 98.19 108 ALA A N 1
ATOM 778 C CA . ALA A 1 108 ? -8.575 -6.248 2.785 1.00 98.19 108 ALA A CA 1
ATOM 779 C C . ALA A 1 108 ? -9.261 -5.804 1.480 1.00 98.19 108 ALA A C 1
ATOM 781 O O . ALA A 1 108 ? -9.975 -6.578 0.839 1.00 98.19 108 ALA A O 1
ATOM 782 N N . ALA A 1 109 ? -9.023 -4.560 1.062 1.00 98.62 109 ALA A N 1
ATOM 783 C CA . ALA A 1 109 ? -9.594 -4.024 -0.168 1.00 98.62 109 ALA A CA 1
ATOM 784 C C . ALA A 1 109 ? -8.776 -4.470 -1.389 1.00 98.62 109 ALA A C 1
ATOM 786 O O . ALA A 1 109 ? -7.551 -4.375 -1.394 1.00 98.62 109 ALA A O 1
ATOM 787 N N . ASN A 1 110 ? -9.446 -4.901 -2.461 1.00 98.06 110 ASN A N 1
ATOM 788 C CA . ASN A 1 110 ? -8.767 -5.349 -3.685 1.00 98.06 110 ASN A CA 1
ATOM 789 C C . ASN A 1 110 ? -8.144 -4.207 -4.509 1.00 98.06 110 ASN A C 1
ATOM 791 O O . ASN A 1 110 ? -7.258 -4.457 -5.317 1.00 98.06 110 ASN A O 1
ATOM 795 N N . LEU A 1 111 ? -8.625 -2.969 -4.337 1.00 98.31 111 LEU A N 1
ATOM 796 C CA . LEU A 1 111 ? -8.157 -1.759 -5.025 1.00 98.31 111 LEU A CA 1
ATOM 797 C C . LEU A 1 111 ? -8.081 -1.880 -6.562 1.00 98.31 111 LEU A C 1
ATOM 799 O O . LEU A 1 111 ? -7.277 -1.210 -7.215 1.00 98.31 111 LEU A O 1
ATOM 803 N N . ASN A 1 112 ? -8.972 -2.689 -7.147 1.00 97.62 112 ASN A N 1
ATOM 804 C CA . ASN A 1 112 ? -8.942 -3.122 -8.551 1.00 97.62 112 ASN A CA 1
ATOM 805 C C . ASN A 1 112 ? -8.906 -1.966 -9.575 1.00 97.62 112 ASN A C 1
ATOM 807 O O . ASN A 1 112 ? -8.305 -2.070 -10.639 1.00 97.62 112 ASN A O 1
ATOM 811 N N . CYS A 1 113 ? -9.496 -0.813 -9.251 1.00 96.25 113 CYS A N 1
ATOM 812 C CA . CYS A 1 113 ? -9.587 0.321 -10.176 1.00 96.25 113 CYS A CA 1
ATOM 813 C C . CYS A 1 113 ? -8.232 0.890 -10.636 1.00 96.25 113 CYS A C 1
ATOM 815 O O . CYS A 1 113 ? -8.211 1.690 -11.579 1.00 96.25 113 CYS A O 1
ATOM 817 N N . LYS A 1 114 ? -7.121 0.579 -9.950 1.00 97.12 114 LYS A N 1
ATOM 818 C CA . LYS A 1 114 ? -5.776 1.077 -10.276 1.00 97.12 114 LYS A CA 1
ATOM 819 C C . LYS A 1 114 ? -4.742 -0.041 -10.109 1.00 97.12 114 LYS A C 1
ATOM 821 O O . LYS A 1 114 ? -4.471 -0.444 -8.988 1.00 97.12 114 LYS A O 1
ATOM 826 N N . TYR A 1 115 ? -4.079 -0.443 -11.195 1.00 97.56 115 TYR A N 1
ATOM 827 C CA . TYR A 1 115 ? -3.107 -1.551 -11.193 1.00 97.56 115 TYR A CA 1
ATOM 828 C C . TYR A 1 115 ? -2.022 -1.458 -10.095 1.00 97.56 115 TYR A C 1
ATOM 830 O O . TYR A 1 115 ? -1.849 -2.380 -9.311 1.00 97.56 115 TYR A O 1
ATOM 838 N N . HIS A 1 116 ? -1.340 -0.312 -9.965 1.00 97.88 116 HIS A N 1
ATOM 839 C CA . HIS A 1 116 ? -0.310 -0.107 -8.927 1.00 97.88 116 HIS A CA 1
ATOM 840 C C . HIS A 1 116 ? -0.824 -0.265 -7.486 1.00 97.88 116 HIS A C 1
ATOM 842 O O . HIS A 1 116 ? -0.018 -0.402 -6.572 1.00 97.88 116 HIS A O 1
ATOM 848 N N . ARG A 1 117 ? -2.151 -0.218 -7.293 1.00 98.44 117 ARG A N 1
ATOM 849 C CA . ARG A 1 117 ? -2.815 -0.462 -6.013 1.00 98.44 117 ARG A CA 1
ATOM 850 C C . ARG A 1 117 ? -3.412 -1.854 -5.894 1.00 98.44 117 ARG A C 1
ATOM 852 O O . ARG A 1 117 ? -3.460 -2.408 -4.802 1.00 98.44 117 ARG A O 1
ATOM 859 N N . SER A 1 118 ? -3.848 -2.445 -7.003 1.00 98.19 118 SER A N 1
ATOM 860 C CA . SER A 1 118 ? -4.438 -3.785 -7.004 1.00 98.19 118 SER A CA 1
ATOM 861 C C . SER A 1 118 ? -3.443 -4.879 -6.620 1.00 98.19 118 SER A C 1
ATOM 863 O O . SER A 1 118 ? -3.847 -5.984 -6.293 1.00 98.19 118 SER A O 1
ATOM 865 N N . ILE A 1 119 ? -2.144 -4.579 -6.628 1.00 98.25 119 ILE A N 1
ATOM 866 C CA . ILE A 1 119 ? -1.088 -5.473 -6.135 1.00 98.25 119 ILE A CA 1
ATOM 867 C C . ILE A 1 119 ? -0.881 -5.383 -4.609 1.00 98.25 119 ILE A C 1
ATOM 869 O O . ILE A 1 119 ? -0.113 -6.156 -4.047 1.00 98.25 119 ILE A O 1
ATOM 873 N N . GLU A 1 120 ? -1.559 -4.465 -3.906 1.00 98.62 120 GLU A N 1
ATOM 874 C CA . GLU A 1 120 ? -1.353 -4.247 -2.464 1.00 98.62 120 GLU A CA 1
ATOM 875 C C . GLU A 1 120 ? -1.987 -5.349 -1.595 1.00 98.62 120 GLU A C 1
ATOM 877 O O . GLU A 1 120 ? -1.435 -5.722 -0.554 1.00 98.62 120 GLU A O 1
ATOM 882 N N . HIS A 1 121 ? -3.160 -5.855 -1.993 1.00 97.88 121 HIS A N 1
ATOM 883 C CA . HIS A 1 121 ? -4.039 -6.626 -1.109 1.00 97.88 121 HIS A CA 1
ATOM 884 C C . HIS A 1 121 ? -3.458 -7.956 -0.585 1.00 97.88 121 HIS A C 1
ATOM 886 O O . HIS A 1 121 ? -3.756 -8.282 0.569 1.00 97.88 121 HIS A O 1
ATOM 892 N N . PRO A 1 122 ? -2.624 -8.730 -1.321 1.00 97.56 122 PRO A N 1
ATOM 893 C CA . PRO A 1 122 ? -2.073 -9.975 -0.787 1.00 97.56 122 PRO A CA 1
ATOM 894 C C . PRO A 1 122 ? -1.147 -9.721 0.406 1.00 97.56 122 PRO A C 1
ATOM 896 O O . PRO A 1 122 ? -1.247 -10.396 1.429 1.00 97.56 122 PRO A O 1
ATOM 899 N N . THR A 1 123 ? -0.276 -8.714 0.303 1.00 98.00 123 THR A N 1
ATOM 900 C CA . THR A 1 123 ? 0.623 -8.323 1.396 1.00 98.00 123 THR A CA 1
ATOM 901 C C . THR A 1 123 ? -0.154 -7.680 2.536 1.00 98.00 123 THR A C 1
ATOM 903 O O . THR A 1 123 ? 0.064 -8.050 3.686 1.00 98.00 123 THR A O 1
ATOM 906 N N . THR A 1 124 ? -1.111 -6.794 2.238 1.00 98.25 124 THR A N 1
ATOM 907 C CA . THR A 1 124 ? -1.991 -6.198 3.257 1.00 98.25 124 THR A CA 1
ATOM 908 C C . THR A 1 124 ? -2.720 -7.267 4.072 1.00 98.25 124 THR A C 1
ATOM 910 O O . THR A 1 124 ? -2.742 -7.184 5.295 1.00 98.25 124 THR A O 1
ATOM 913 N N . SER A 1 125 ? -3.248 -8.306 3.418 1.00 97.81 125 SER A N 1
ATOM 914 C CA . SER A 1 125 ? -3.935 -9.413 4.100 1.00 97.81 125 SER A CA 1
ATOM 915 C C . SER A 1 125 ? -2.997 -10.174 5.040 1.00 97.81 125 SER A C 1
ATOM 917 O O . SER A 1 125 ? -3.373 -10.468 6.170 1.00 97.81 125 SER A O 1
ATOM 919 N N . ARG A 1 126 ? -1.758 -10.452 4.605 1.00 97.12 126 ARG A N 1
ATOM 920 C CA . ARG A 1 126 ? -0.751 -11.124 5.446 1.00 97.12 126 ARG A CA 1
ATOM 921 C C . ARG A 1 126 ? -0.342 -10.282 6.650 1.00 97.12 126 ARG A C 1
ATOM 923 O O . ARG A 1 126 ? -0.209 -10.828 7.735 1.00 97.12 126 ARG A O 1
ATOM 930 N N . VAL A 1 127 ? -0.147 -8.977 6.460 1.00 96.50 127 VAL A N 1
ATOM 931 C CA . VAL A 1 127 ? 0.227 -8.067 7.551 1.00 96.50 127 VAL A CA 1
ATOM 932 C C . VAL A 1 127 ? -0.901 -7.971 8.574 1.00 96.50 127 VAL A C 1
ATOM 934 O O . VAL A 1 127 ? -0.639 -8.134 9.757 1.00 96.50 127 VAL A O 1
ATOM 937 N N . LEU A 1 128 ? -2.146 -7.769 8.132 1.00 95.75 128 LEU A N 1
ATOM 938 C CA . LEU A 1 128 ? -3.298 -7.678 9.036 1.00 95.75 128 LEU A CA 1
ATOM 939 C C . LEU A 1 128 ? -3.567 -8.991 9.778 1.00 95.75 128 LEU A C 1
ATOM 941 O O . LEU A 1 128 ? -3.950 -8.952 10.937 1.00 95.75 128 LEU A O 1
ATOM 945 N N . GLY A 1 129 ? -3.350 -10.143 9.137 1.00 94.75 129 GLY A N 1
ATOM 946 C CA . GLY A 1 129 ? -3.491 -11.448 9.788 1.00 94.75 129 GLY A CA 1
ATOM 947 C C . GLY A 1 129 ? -2.346 -11.819 10.740 1.00 94.75 129 GLY A C 1
ATOM 948 O O . GLY A 1 129 ? -2.464 -12.811 11.452 1.00 94.75 129 GLY A O 1
ATOM 949 N N . ALA A 1 130 ? -1.240 -11.068 10.731 1.00 92.62 130 ALA A N 1
ATOM 950 C CA . ALA A 1 130 ? -0.090 -11.275 11.614 1.00 92.62 130 ALA A CA 1
ATOM 951 C C . ALA A 1 130 ? -0.071 -10.325 12.827 1.00 92.62 130 ALA A C 1
ATOM 953 O O . ALA A 1 130 ? 0.847 -10.414 13.643 1.00 92.62 130 ALA A O 1
ATOM 954 N N . MET A 1 131 ? -1.036 -9.405 12.909 1.00 84.38 131 MET A N 1
ATOM 955 C CA . MET A 1 131 ? -1.246 -8.480 14.029 1.00 84.38 131 MET A CA 1
ATOM 956 C C . MET A 1 131 ? -2.240 -9.058 15.028 1.00 84.38 131 MET A C 1
ATOM 958 O O . MET A 1 131 ? -2.016 -8.836 16.237 1.00 84.38 131 MET A O 1
#

Mean predicted aligned error: 2.71 Å

pLDDT: mean 97.18, std 2.79, range [80.75, 98.81]

InterPro domains:
  IPR007079 Succinylarginine dihydrolase [PF04996] (1-130)
  IPR037031 Succinylarginine dihydrolase superfamily [G3DSA:3.75.10.20] (1-131)